Protein AF-A0A4Y2M7M7-F1 (afdb_monomer_lite)

Secondary structure (DSSP, 8-state):
-------S--TTTTPPPSS---------TTSPPPS---EEE--SS-SSTTS--EEE-TT-TTHHHHH-TTT-TT----S-TT------

Foldseek 3Di:
DDAAQDPPDPPPPPDDDPDDDDADQADDPVRDHDQWDKDWDQDPDDPDPVCRIDIDTNAFQQRCCVNPVVVCRRSGGHDHPPDDPPDD

Structure (mmCIF, N/CA/C/O backbone):
data_AF-A0A4Y2M7M7-F1
#
_entry.id   AF-A0A4Y2M7M7-F1
#
loop_
_atom_site.group_PDB
_atom_site.id
_atom_site.type_symbol
_atom_site.label_atom_id
_atom_site.label_alt_id
_atom_site.label_comp_id
_atom_site.label_asym_id
_atom_site.label_entity_id
_atom_site.label_seq_id
_atom_site.pdbx_PDB_ins_code
_atom_site.Cartn_x
_atom_site.Cartn_y
_atom_site.Cartn_z
_atom_site.occupancy
_atom_site.B_iso_or_equiv
_atom_site.auth_seq_id
_atom_site.auth_comp_id
_atom_site.auth_asym_id
_atom_site.auth_atom_id
_atom_site.pdbx_PDB_model_num
ATOM 1 N N . MET A 1 1 ? 7.991 -8.078 1.008 1.00 56.78 1 MET A N 1
ATOM 2 C CA . MET A 1 1 ? 7.511 -7.541 -0.280 1.00 56.78 1 MET A CA 1
ATOM 3 C C . MET A 1 1 ? 8.7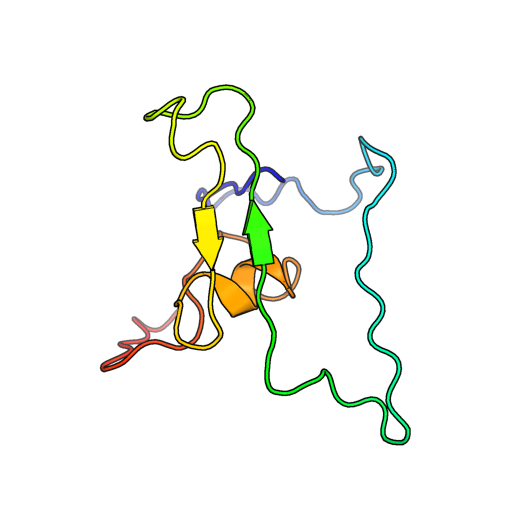26 -7.047 -1.045 1.00 56.78 1 MET A C 1
ATOM 5 O O . MET A 1 1 ? 9.531 -6.352 -0.441 1.00 56.78 1 MET A O 1
ATOM 9 N N . VAL A 1 2 ? 8.922 -7.478 -2.292 1.00 54.12 2 VAL A N 1
ATOM 10 C CA . VAL A 1 2 ? 10.083 -7.098 -3.116 1.00 54.12 2 VAL A CA 1
ATOM 11 C C . VAL A 1 2 ? 9.555 -6.391 -4.357 1.00 54.12 2 VAL A C 1
ATOM 13 O O . VAL A 1 2 ? 8.788 -6.985 -5.109 1.00 54.12 2 VAL A O 1
ATOM 16 N N . PHE A 1 3 ? 9.953 -5.136 -4.557 1.00 58.34 3 PHE A N 1
ATOM 17 C CA . PHE A 1 3 ? 9.579 -4.349 -5.730 1.00 58.34 3 PHE A CA 1
ATOM 18 C C . PHE A 1 3 ? 10.700 -4.438 -6.770 1.00 58.34 3 PHE A C 1
ATOM 20 O O . PHE A 1 3 ? 11.853 -4.110 -6.488 1.00 58.34 3 PHE A O 1
ATOM 27 N N . ARG A 1 4 ? 10.377 -4.929 -7.970 1.00 61.41 4 ARG A N 1
ATOM 28 C CA . ARG A 1 4 ? 11.287 -4.944 -9.124 1.00 61.41 4 ARG A CA 1
ATOM 29 C C . ARG A 1 4 ? 10.991 -3.701 -9.960 1.00 61.41 4 ARG A C 1
ATOM 31 O O . ARG A 1 4 ? 9.871 -3.544 -10.422 1.00 61.41 4 ARG A O 1
ATOM 38 N N . ARG A 1 5 ? 11.993 -2.840 -10.149 1.00 60.34 5 ARG A N 1
ATOM 39 C CA . ARG A 1 5 ? 11.871 -1.590 -10.924 1.00 60.34 5 ARG A CA 1
ATOM 40 C C . ARG A 1 5 ? 12.030 -1.791 -12.439 1.00 60.34 5 ARG A C 1
ATOM 42 O O . ARG A 1 5 ? 11.657 -0.913 -13.206 1.00 60.34 5 ARG A O 1
ATOM 49 N N . ASP A 1 6 ? 12.593 -2.922 -12.869 1.00 69.44 6 ASP A N 1
ATOM 50 C CA . ASP A 1 6 ? 12.747 -3.251 -14.291 1.00 69.44 6 ASP A CA 1
ATOM 51 C C . ASP A 1 6 ? 11.379 -3.519 -14.935 1.00 69.44 6 ASP A C 1
ATOM 53 O O . ASP A 1 6 ? 10.648 -4.420 -14.518 1.00 69.44 6 ASP A O 1
ATOM 57 N N . ARG A 1 7 ? 11.045 -2.710 -15.945 1.00 67.38 7 ARG A N 1
ATOM 58 C CA . ARG A 1 7 ? 9.768 -2.739 -16.667 1.00 67.38 7 ARG A CA 1
ATOM 59 C C . ARG A 1 7 ? 9.793 -3.616 -17.918 1.00 67.38 7 ARG A C 1
ATOM 61 O O . ARG A 1 7 ? 8.732 -3.909 -18.459 1.00 67.38 7 ARG A O 1
ATOM 68 N N . HIS A 1 8 ? 10.966 -4.051 -18.379 1.00 71.88 8 HIS A N 1
ATOM 69 C CA . HIS A 1 8 ? 11.109 -4.735 -19.668 1.00 71.88 8 HIS A CA 1
ATOM 70 C C . HIS A 1 8 ? 10.846 -6.248 -19.601 1.00 71.88 8 HIS A C 1
ATOM 72 O O . HIS A 1 8 ? 10.656 -6.882 -20.637 1.00 71.88 8 HIS A O 1
ATOM 78 N N . SER A 1 9 ? 10.789 -6.835 -18.401 1.00 65.31 9 SER A N 1
ATOM 79 C CA . SER A 1 9 ? 10.487 -8.255 -18.196 1.00 65.31 9 SER A CA 1
ATOM 80 C C . SER A 1 9 ? 9.681 -8.451 -16.912 1.00 65.31 9 SER A C 1
ATOM 82 O O . SER A 1 9 ? 10.236 -8.593 -15.820 1.00 65.31 9 SER A O 1
ATOM 84 N N . ASP A 1 10 ? 8.348 -8.432 -17.021 1.00 63.38 10 ASP A N 1
ATOM 85 C CA . ASP A 1 10 ? 7.495 -8.694 -15.863 1.00 63.38 10 ASP A CA 1
ATOM 86 C C . ASP A 1 10 ? 7.359 -10.200 -15.600 1.00 63.38 10 ASP A C 1
ATOM 88 O O . ASP A 1 10 ? 6.476 -10.884 -16.121 1.00 63.38 10 ASP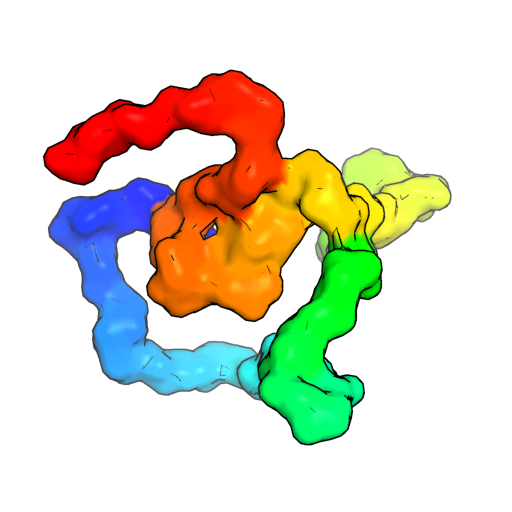 A O 1
ATOM 92 N N . GLN A 1 11 ? 8.239 -10.712 -14.741 1.00 64.12 11 GLN A N 1
ATOM 93 C CA . GLN A 1 11 ? 8.234 -12.106 -14.295 1.00 64.12 11 GLN A CA 1
ATOM 94 C C . GLN A 1 11 ? 7.139 -12.434 -13.264 1.00 64.12 11 GLN A C 1
ATOM 96 O O . GLN A 1 11 ? 7.181 -13.506 -12.669 1.00 64.12 11 GLN A O 1
ATOM 101 N N . ARG A 1 12 ? 6.188 -11.533 -12.972 1.00 65.88 12 ARG A N 1
ATOM 102 C CA . ARG A 1 12 ? 5.186 -11.734 -11.903 1.00 65.88 12 ARG A CA 1
ATOM 103 C C . ARG A 1 12 ? 3.875 -12.349 -12.357 1.00 65.88 12 ARG A C 1
ATOM 105 O O . ARG A 1 12 ? 3.016 -12.617 -11.519 1.00 65.88 12 ARG A O 1
ATOM 112 N N . ARG A 1 13 ? 3.705 -12.614 -13.652 1.00 61.28 13 ARG A N 1
ATOM 113 C CA . ARG A 1 13 ? 2.551 -13.381 -14.132 1.00 61.28 13 ARG A CA 1
ATOM 114 C C . ARG A 1 13 ? 2.686 -14.839 -13.693 1.00 61.28 13 ARG A C 1
ATOM 116 O O . ARG A 1 13 ? 3.664 -15.492 -14.032 1.00 61.28 13 ARG A O 1
ATOM 123 N N . TYR A 1 14 ? 1.674 -15.333 -12.979 1.00 64.88 14 TYR A N 1
ATOM 124 C CA . TYR A 1 14 ? 1.535 -16.736 -12.560 1.00 64.88 14 TYR A CA 1
ATOM 125 C C . TYR A 1 14 ? 2.554 -17.242 -11.527 1.00 64.88 14 TYR A C 1
ATOM 127 O O . TYR A 1 14 ? 2.735 -18.451 -11.390 1.00 64.88 14 TYR A O 1
ATOM 135 N N . ASN A 1 15 ? 3.189 -16.352 -10.759 1.00 66.38 15 ASN A N 1
ATOM 136 C CA . ASN A 1 15 ? 4.014 -16.799 -9.640 1.00 66.38 15 ASN A CA 1
ATOM 137 C C . ASN A 1 15 ? 3.138 -17.366 -8.522 1.00 66.38 15 ASN A C 1
ATOM 139 O O . ASN A 1 15 ? 2.205 -16.708 -8.061 1.00 66.38 15 ASN A O 1
ATOM 143 N N . ALA A 1 16 ? 3.478 -18.564 -8.051 1.00 70.38 16 ALA A N 1
ATOM 144 C CA . ALA A 1 16 ? 2.943 -19.064 -6.796 1.00 70.38 16 ALA A CA 1
ATOM 145 C C . ALA A 1 16 ? 3.392 -18.139 -5.644 1.00 70.38 16 ALA A C 1
ATOM 147 O O . ALA A 1 16 ? 4.535 -17.661 -5.660 1.00 70.38 16 ALA A O 1
ATOM 148 N N . PRO A 1 17 ? 2.533 -17.873 -4.644 1.00 64.00 17 PRO A N 1
ATOM 149 C CA . PRO A 1 17 ? 2.930 -17.104 -3.474 1.00 64.00 17 PRO A CA 1
ATOM 150 C C . PRO A 1 17 ? 4.099 -17.809 -2.776 1.00 64.00 17 PRO A C 1
ATOM 152 O O . PRO A 1 17 ? 4.025 -18.985 -2.431 1.00 64.00 17 PRO A O 1
ATOM 155 N N . THR A 1 18 ? 5.204 -17.091 -2.583 1.00 68.69 18 THR A N 1
ATOM 156 C CA . THR A 1 18 ? 6.421 -17.633 -1.952 1.00 68.69 18 THR A CA 1
ATOM 157 C C . THR A 1 18 ? 6.396 -17.540 -0.428 1.00 68.69 18 THR A C 1
ATOM 159 O O . THR A 1 18 ? 7.270 -18.075 0.250 1.00 68.69 18 THR A O 1
ATOM 162 N N . VAL A 1 19 ? 5.399 -16.847 0.121 1.00 70.50 19 VAL A N 1
ATOM 163 C CA . VAL A 1 19 ? 5.171 -16.646 1.551 1.00 70.50 19 VAL A CA 1
ATOM 164 C C . VAL A 1 19 ? 3.672 -16.707 1.820 1.00 70.50 19 VAL A C 1
ATOM 166 O O . VAL A 1 19 ? 2.882 -16.439 0.916 1.00 70.50 19 VAL A O 1
ATOM 169 N N . ASN A 1 20 ? 3.282 -16.999 3.064 1.00 69.06 20 ASN A N 1
ATOM 170 C CA . ASN A 1 20 ? 1.896 -16.832 3.500 1.00 69.06 20 ASN A CA 1
ATOM 171 C C . ASN A 1 20 ? 1.490 -15.379 3.244 1.00 69.06 20 ASN A C 1
ATOM 173 O O . ASN A 1 20 ? 2.021 -14.452 3.864 1.00 69.06 20 ASN A O 1
ATOM 177 N N . GLU A 1 21 ? 0.623 -15.195 2.259 1.00 63.06 21 GLU A N 1
ATOM 178 C CA . GLU A 1 21 ? 0.218 -13.896 1.760 1.00 63.06 21 GLU A CA 1
ATOM 179 C C . GLU A 1 21 ? -0.427 -13.102 2.902 1.00 63.06 21 GLU A C 1
ATOM 181 O O . GLU A 1 21 ? -1.429 -13.510 3.490 1.00 63.06 21 GLU A O 1
ATOM 186 N N . LYS A 1 22 ? 0.186 -11.976 3.276 1.00 63.91 22 LYS A N 1
ATOM 187 C CA . LYS A 1 22 ? -0.385 -11.069 4.273 1.00 63.91 22 LYS A CA 1
ATOM 188 C C . LYS A 1 22 ? -1.308 -10.104 3.546 1.00 63.91 22 LYS A C 1
ATOM 190 O O . LYS A 1 22 ? -0.866 -9.049 3.104 1.00 63.91 22 LYS A O 1
ATOM 195 N N . THR A 1 23 ? -2.570 -10.490 3.401 1.00 67.19 23 THR A N 1
ATOM 196 C CA . THR A 1 23 ? -3.612 -9.597 2.885 1.00 67.19 23 THR A CA 1
ATOM 197 C C . THR A 1 23 ? -4.099 -8.666 3.996 1.00 67.19 23 THR A C 1
ATOM 199 O O . THR A 1 23 ? -4.268 -9.088 5.142 1.00 67.19 23 THR A O 1
ATOM 202 N N . MET A 1 24 ? -4.326 -7.395 3.665 1.00 70.50 24 MET A N 1
ATOM 203 C CA . MET A 1 24 ? -4.998 -6.439 4.545 1.00 70.50 24 MET A CA 1
ATOM 204 C C . MET A 1 24 ? -6.463 -6.357 4.118 1.00 70.50 24 MET A C 1
ATOM 206 O O . MET A 1 24 ? -6.762 -5.872 3.031 1.00 70.50 24 MET A O 1
ATOM 210 N N . VAL A 1 25 ? -7.371 -6.856 4.957 1.00 74.00 25 VAL A N 1
ATOM 211 C CA . VAL A 1 25 ? -8.815 -6.736 4.72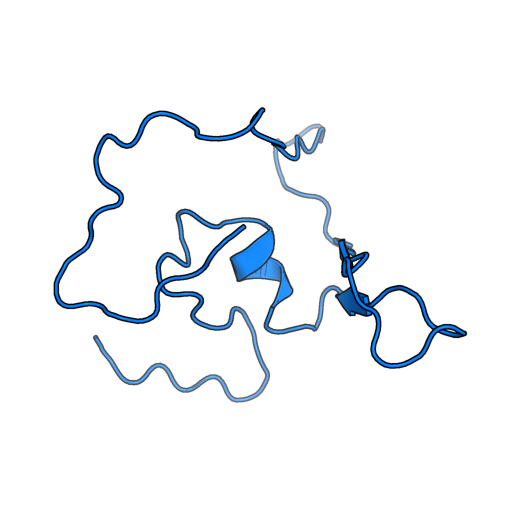5 1.00 74.00 25 VAL A CA 1
ATOM 212 C C . VAL A 1 25 ? -9.324 -5.536 5.504 1.00 74.00 25 VAL A C 1
ATOM 214 O O . VAL A 1 25 ? -9.210 -5.488 6.728 1.00 74.00 25 VAL A O 1
ATOM 217 N N . PHE A 1 26 ? -9.889 -4.570 4.792 1.00 78.06 26 PHE A N 1
ATOM 218 C CA . PHE A 1 26 ? -10.630 -3.479 5.403 1.00 78.06 26 PHE A CA 1
ATOM 219 C C . PHE A 1 26 ? -12.103 -3.865 5.469 1.00 78.06 26 PHE A C 1
ATOM 221 O O . PHE A 1 26 ? -12.681 -4.267 4.463 1.00 78.06 26 PHE A O 1
ATOM 228 N N . VAL A 1 27 ? -12.701 -3.757 6.653 1.00 77.88 27 VAL A N 1
ATOM 229 C CA . VAL A 1 27 ? -14.135 -3.981 6.842 1.00 77.88 27 VAL A CA 1
ATOM 230 C C . VAL A 1 27 ? -14.785 -2.623 7.044 1.00 77.88 27 VAL A C 1
ATOM 232 O O . VAL A 1 27 ? -14.482 -1.930 8.014 1.00 77.88 27 VAL A O 1
ATOM 235 N N . ASN A 1 28 ? -15.652 -2.245 6.113 1.00 82.50 28 ASN A N 1
ATOM 236 C CA . ASN A 1 28 ? -16.462 -1.036 6.174 1.00 82.50 28 ASN A CA 1
ATOM 237 C C . ASN A 1 28 ? -17.864 -1.354 5.632 1.00 82.50 28 ASN A C 1
ATOM 239 O O . ASN A 1 28 ? -17.997 -2.277 4.825 1.00 82.50 28 ASN A O 1
ATOM 243 N N . SER A 1 29 ? -18.895 -0.619 6.061 1.00 87.88 29 SER A N 1
ATOM 244 C CA . SER A 1 29 ? -20.282 -0.837 5.614 1.00 87.88 29 SER A CA 1
ATOM 245 C C . SER A 1 29 ? -20.429 -0.710 4.099 1.00 87.88 29 SER A C 1
ATOM 247 O O . SER A 1 29 ? -21.189 -1.459 3.490 1.00 87.88 29 SER A O 1
ATOM 249 N N . ASP A 1 30 ? -19.639 0.184 3.505 1.00 88.69 30 ASP A N 1
ATOM 250 C CA . ASP A 1 30 ? -19.766 0.577 2.101 1.00 88.69 30 ASP A CA 1
ATOM 251 C C . ASP A 1 30 ? -18.661 -0.051 1.229 1.00 88.69 30 ASP A C 1
ATOM 253 O O . ASP A 1 30 ? -18.549 0.229 0.039 1.00 88.69 30 ASP A O 1
ATOM 257 N N . GLY A 1 31 ? -17.807 -0.896 1.821 1.00 81.50 31 GLY A N 1
ATOM 258 C CA . GLY A 1 31 ? -16.660 -1.513 1.147 1.00 81.50 31 GLY A CA 1
ATOM 259 C C . GLY A 1 31 ? -15.471 -0.573 0.904 1.00 81.50 31 GLY A C 1
ATOM 260 O O . GLY A 1 31 ? -14.430 -1.023 0.424 1.00 81.50 31 GLY A O 1
ATOM 261 N N . GLU A 1 32 ? -15.583 0.709 1.261 1.00 84.44 32 GLU A N 1
ATOM 262 C CA . GLU A 1 32 ? -14.485 1.665 1.123 1.00 84.44 32 GLU A CA 1
ATOM 263 C C . GLU A 1 32 ? -13.357 1.403 2.138 1.00 84.44 32 GLU A C 1
ATOM 265 O O . GLU A 1 32 ? -13.630 1.167 3.322 1.00 84.44 32 GLU A O 1
ATOM 270 N N . PRO A 1 33 ? -12.079 1.505 1.725 1.00 83.38 33 PRO A N 1
ATOM 271 C CA . PRO A 1 33 ? -10.959 1.511 2.655 1.00 83.38 33 PRO A CA 1
ATOM 272 C C . PRO A 1 33 ? -11.085 2.664 3.665 1.00 83.38 33 PRO A C 1
ATOM 274 O O . PRO A 1 33 ? -11.519 3.755 3.295 1.00 83.38 33 PRO A O 1
ATOM 277 N N . PRO A 1 34 ? -10.645 2.486 4.924 1.00 86.06 34 PRO A N 1
ATOM 278 C CA . PRO A 1 34 ? -10.617 3.570 5.892 1.00 86.06 34 PRO A CA 1
ATOM 279 C C . PRO A 1 34 ? -9.756 4.721 5.371 1.00 86.06 34 PRO A C 1
ATOM 281 O O . PRO A 1 34 ? -8.711 4.506 4.752 1.00 86.06 34 PRO A O 1
ATOM 284 N N . PHE A 1 35 ? -10.178 5.952 5.657 1.00 85.06 35 PHE A N 1
ATOM 285 C CA . PHE A 1 35 ? -9.433 7.143 5.257 1.00 85.06 35 PHE A CA 1
ATOM 286 C C . PH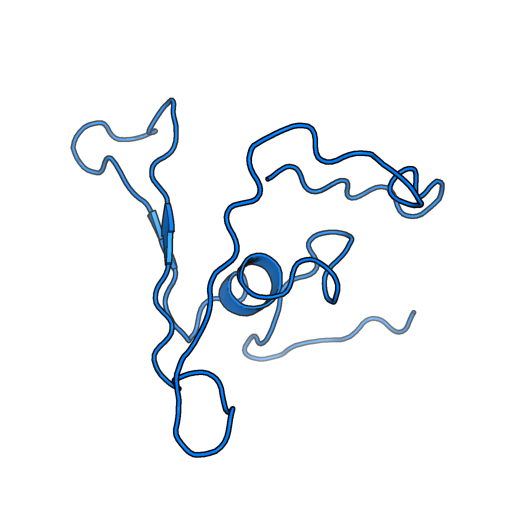E A 1 35 ? -8.019 7.123 5.853 1.00 85.06 35 PHE A C 1
ATOM 288 O O . PHE A 1 35 ? -7.022 7.113 5.128 1.00 85.06 35 PHE A O 1
ATOM 295 N N . GLU A 1 36 ? -7.924 7.029 7.181 1.00 86.56 36 GLU A N 1
ATOM 296 C CA . GLU A 1 36 ? -6.650 7.013 7.891 1.00 86.56 36 GLU A CA 1
ATOM 297 C C . GLU A 1 36 ? -5.999 5.623 7.838 1.00 86.56 36 GLU A C 1
ATOM 299 O O . GLU A 1 36 ? -6.187 4.770 8.703 1.00 86.56 36 GLU A O 1
ATOM 304 N N . ARG A 1 37 ? -5.191 5.405 6.798 1.00 86.62 37 ARG A N 1
ATOM 305 C CA . ARG A 1 37 ? -4.329 4.228 6.653 1.00 86.62 37 ARG A CA 1
ATOM 306 C C . ARG A 1 37 ? -2.918 4.596 7.109 1.00 86.62 37 ARG A C 1
ATOM 308 O O . ARG A 1 37 ? -2.270 5.459 6.522 1.00 86.62 37 ARG A O 1
ATOM 315 N N . LYS A 1 38 ? -2.444 3.959 8.183 1.00 86.56 38 LYS A N 1
ATOM 316 C CA . LYS A 1 38 ? -1.056 4.062 8.657 1.00 86.56 38 LYS A CA 1
ATOM 317 C C . LYS A 1 38 ? -0.414 2.688 8.602 1.00 86.56 38 LYS A C 1
ATOM 319 O O . LYS A 1 38 ? -0.964 1.732 9.142 1.00 86.56 38 LYS A O 1
ATOM 324 N N . ILE A 1 39 ? 0.758 2.599 7.990 1.00 88.88 39 ILE A N 1
ATOM 325 C CA . ILE A 1 39 ? 1.535 1.361 7.926 1.00 88.88 39 ILE A CA 1
ATOM 326 C C . ILE A 1 39 ? 2.763 1.531 8.815 1.00 88.88 39 ILE A C 1
ATOM 328 O O . ILE A 1 39 ? 3.467 2.539 8.735 1.00 88.88 39 ILE A O 1
ATOM 332 N N . ARG A 1 40 ? 3.028 0.537 9.666 1.00 91.06 40 ARG A N 1
ATOM 333 C CA . ARG A 1 40 ? 4.263 0.456 10.445 1.00 91.06 40 ARG A CA 1
ATOM 334 C C . ARG A 1 40 ? 5.122 -0.677 9.910 1.00 91.06 40 ARG A C 1
ATOM 336 O O . ARG A 1 40 ? 4.705 -1.832 9.911 1.00 91.06 40 ARG A O 1
ATOM 343 N N . VAL A 1 41 ? 6.317 -0.335 9.449 1.00 89.69 41 VAL A N 1
ATOM 344 C CA . VAL A 1 41 ? 7.266 -1.286 8.869 1.00 89.69 41 VAL A CA 1
ATOM 345 C C . VAL A 1 41 ? 8.362 -1.562 9.883 1.00 89.69 41 VAL A C 1
ATOM 347 O O . VAL A 1 41 ? 9.012 -0.628 10.340 1.00 89.69 41 VAL A O 1
ATOM 350 N N . TYR A 1 42 ? 8.579 -2.834 10.206 1.00 90.81 42 TYR A N 1
ATOM 351 C CA . TYR A 1 42 ? 9.673 -3.294 11.059 1.00 90.81 42 TYR A CA 1
ATOM 352 C C . TYR A 1 42 ? 10.760 -3.912 10.167 1.00 90.81 42 TYR A C 1
ATOM 354 O O . TYR A 1 42 ? 10.604 -5.062 9.744 1.00 90.81 42 TYR A O 1
ATOM 362 N N . PRO A 1 43 ? 11.808 -3.159 9.785 1.00 89.00 43 PRO A N 1
ATOM 363 C CA . PRO A 1 43 ? 12.913 -3.713 9.014 1.00 89.00 43 PRO A CA 1
ATOM 364 C C . PRO A 1 43 ? 13.667 -4.765 9.834 1.00 89.00 43 PRO A C 1
ATOM 366 O O . PRO A 1 43 ? 13.814 -4.631 11.045 1.00 89.00 43 PRO A O 1
ATOM 369 N N . LEU A 1 44 ? 14.181 -5.798 9.161 1.00 88.06 44 LEU A N 1
ATOM 370 C CA . LEU A 1 44 ? 14.996 -6.836 9.808 1.00 88.06 44 LEU A CA 1
ATOM 371 C C . LEU A 1 44 ? 16.281 -6.255 10.420 1.00 88.06 44 LEU A C 1
ATOM 373 O O . LEU A 1 44 ? 16.694 -6.686 11.489 1.00 88.06 44 LEU A O 1
ATOM 377 N N . ASN A 1 45 ? 16.865 -5.253 9.756 1.00 90.75 45 ASN A N 1
ATOM 378 C CA . ASN A 1 45 ? 18.058 -4.537 10.197 1.00 90.75 45 ASN A CA 1
ATOM 379 C C . ASN A 1 45 ? 17.734 -3.033 10.258 1.00 90.75 45 ASN A C 1
ATOM 381 O O . ASN A 1 45 ? 17.885 -2.348 9.244 1.00 90.75 45 ASN A O 1
ATOM 385 N N . PRO A 1 46 ? 17.209 -2.516 11.384 1.00 91.69 46 PRO A N 1
ATOM 386 C CA . PRO A 1 46 ? 16.917 -1.093 11.516 1.00 91.69 46 PRO A CA 1
ATOM 387 C C . PRO A 1 46 ? 18.212 -0.274 11.537 1.00 91.69 46 PRO A C 1
ATOM 389 O O . PRO A 1 46 ? 19.161 -0.633 12.229 1.00 91.69 46 PRO A O 1
ATOM 392 N N . GLU A 1 47 ? 18.231 0.854 10.823 1.00 90.81 47 GLU A N 1
ATOM 393 C CA . GLU A 1 47 ? 19.371 1.786 10.837 1.00 90.81 47 GLU A CA 1
ATOM 394 C C . GLU A 1 47 ? 19.613 2.363 12.236 1.00 90.81 47 GLU A C 1
ATOM 396 O O . GLU A 1 47 ? 20.750 2.483 12.685 1.00 90.81 47 GLU A O 1
ATOM 401 N N . ASN A 1 48 ? 18.528 2.686 12.943 1.00 92.00 48 ASN A N 1
ATOM 402 C CA . ASN A 1 48 ? 18.561 3.135 14.325 1.00 92.00 48 ASN A CA 1
ATOM 403 C C . ASN A 1 48 ? 17.875 2.091 15.223 1.00 92.00 48 ASN A C 1
ATOM 405 O O . ASN A 1 48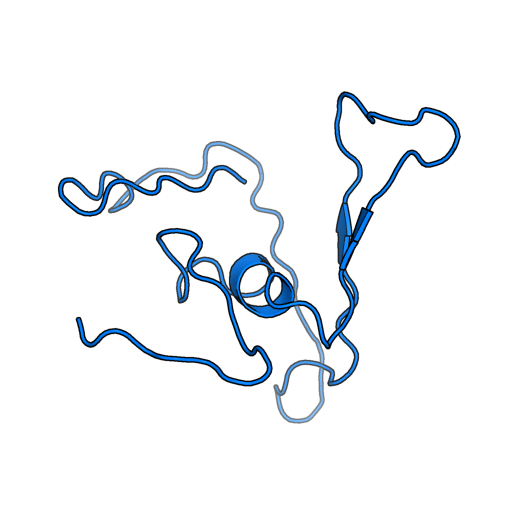 ? 16.647 1.992 15.200 1.00 92.00 48 ASN A O 1
ATOM 409 N N . PRO A 1 49 ? 18.616 1.355 16.072 1.00 90.44 49 PRO A N 1
ATOM 410 C CA . PRO A 1 49 ? 18.028 0.389 17.000 1.00 90.44 49 PRO A CA 1
ATOM 411 C C . PRO A 1 49 ? 17.013 0.994 17.985 1.00 90.44 49 PRO A C 1
ATOM 413 O O . PRO A 1 49 ? 16.109 0.292 18.432 1.00 90.44 49 PRO A O 1
ATOM 416 N N . GLN A 1 50 ? 17.126 2.289 18.310 1.00 93.50 50 GLN A N 1
ATOM 417 C CA . GLN A 1 50 ? 16.159 2.989 19.169 1.00 93.50 50 GLN A CA 1
ATOM 418 C C . GLN A 1 50 ? 14.870 3.372 18.428 1.00 93.50 50 GLN A C 1
ATOM 420 O O . GLN A 1 50 ? 13.846 3.629 19.059 1.00 93.50 50 GLN A O 1
ATOM 425 N N . GLN A 1 51 ? 14.896 3.377 17.094 1.00 91.69 51 GLN A N 1
ATOM 426 C CA . GLN A 1 51 ? 13.728 3.568 16.241 1.00 91.69 51 GLN A CA 1
ATOM 427 C C . GLN A 1 51 ? 13.557 2.339 15.334 1.00 91.69 51 GLN A C 1
ATOM 429 O O . GLN A 1 51 ? 13.856 2.388 14.140 1.00 91.69 51 GLN A O 1
ATOM 434 N N . PRO A 1 52 ? 13.055 1.217 15.880 1.00 92.62 52 PRO A N 1
ATOM 435 C CA . PRO A 1 52 ? 13.059 -0.073 15.191 1.00 92.62 52 PRO A CA 1
ATOM 436 C C . PRO A 1 52 ? 12.000 -0.178 14.084 1.00 92.62 52 PRO A C 1
ATOM 438 O O . PRO A 1 52 ? 11.793 -1.258 13.534 1.00 92.62 52 PRO A O 1
ATOM 441 N N . PHE A 1 53 ? 11.282 0.906 13.783 1.00 92.25 53 PHE A N 1
ATOM 442 C CA . PHE A 1 53 ? 10.227 0.916 12.782 1.00 92.25 53 PHE A CA 1
ATOM 443 C C . PHE A 1 53 ? 10.131 2.240 12.030 1.00 92.25 53 PHE A C 1
ATOM 445 O O . PHE A 1 53 ? 10.441 3.314 12.547 1.00 92.25 53 PHE A O 1
ATOM 452 N N . ILE A 1 54 ? 9.590 2.147 10.820 1.00 91.56 54 ILE A N 1
ATOM 453 C CA . ILE A 1 54 ? 9.257 3.275 9.954 1.00 91.56 54 ILE A CA 1
ATOM 454 C C . ILE A 1 54 ? 7.736 3.439 9.965 1.00 91.56 54 ILE A C 1
ATOM 456 O O . ILE A 1 54 ? 7.001 2.465 9.790 1.00 91.56 54 ILE A O 1
ATOM 460 N N . ASN A 1 55 ? 7.256 4.665 10.181 1.00 91.81 55 ASN A N 1
ATOM 461 C CA . ASN A 1 55 ? 5.838 4.997 10.045 1.00 91.81 55 ASN A CA 1
ATOM 462 C C . ASN A 1 55 ? 5.577 5.584 8.656 1.00 91.81 55 ASN A C 1
ATOM 464 O O . ASN A 1 55 ? 6.195 6.571 8.268 1.00 91.81 55 ASN A O 1
ATOM 468 N N . ILE A 1 56 ? 4.601 5.017 7.960 1.00 91.81 56 ILE A N 1
ATOM 469 C CA . ILE A 1 56 ? 4.076 5.509 6.690 1.00 91.81 56 ILE A CA 1
ATOM 470 C C . ILE A 1 56 ? 2.667 6.011 6.979 1.00 91.81 56 ILE A C 1
ATOM 472 O O . ILE A 1 56 ? 1.794 5.242 7.383 1.00 91.81 56 ILE A O 1
ATOM 476 N N . ASN A 1 57 ? 2.474 7.321 6.863 1.00 91.50 57 ASN A N 1
ATOM 477 C CA . ASN A 1 57 ? 1.189 7.969 7.106 1.00 91.50 57 ASN A CA 1
ATOM 478 C C . ASN A 1 57 ? 0.396 8.136 5.801 1.00 91.50 57 ASN A C 1
ATOM 480 O O . ASN A 1 57 ? 0.901 7.846 4.718 1.00 91.50 57 ASN A O 1
ATOM 484 N N . ILE A 1 58 ? -0.827 8.657 5.919 1.00 90.94 58 ILE A N 1
ATOM 485 C CA . ILE A 1 58 ? -1.728 8.880 4.784 1.00 90.94 58 ILE A CA 1
ATOM 486 C C . ILE A 1 58 ? -1.164 9.825 3.710 1.00 90.94 58 ILE A C 1
ATOM 488 O O . ILE A 1 58 ? -1.520 9.717 2.545 1.00 90.94 58 ILE A O 1
ATOM 492 N N . LEU A 1 59 ? -0.267 10.736 4.090 1.00 90.81 59 LEU A N 1
ATOM 493 C CA . LEU A 1 59 ? 0.347 11.708 3.182 1.00 90.81 59 LEU A CA 1
ATOM 494 C C . LEU A 1 59 ? 1.630 11.177 2.535 1.00 90.81 59 LEU A C 1
ATOM 496 O O . LEU A 1 59 ? 2.275 11.891 1.768 1.00 90.81 59 LEU A O 1
ATOM 500 N N . SER A 1 60 ? 2.050 9.960 2.884 1.00 91.12 60 SER A N 1
ATOM 501 C CA . SER A 1 60 ? 3.252 9.376 2.320 1.00 91.12 60 SER A CA 1
ATOM 502 C C . SER A 1 60 ? 2.986 8.922 0.887 1.00 91.12 60 SER A C 1
ATOM 504 O O . SER A 1 60 ? 2.052 8.145 0.675 1.00 91.12 60 SER A O 1
ATOM 506 N N . PRO A 1 61 ? 3.868 9.259 -0.070 1.00 91.25 61 PRO A N 1
ATOM 507 C CA . PRO A 1 61 ? 3.788 8.700 -1.416 1.00 91.25 61 PRO A CA 1
ATOM 508 C C . PRO A 1 61 ? 3.929 7.174 -1.425 1.00 91.25 61 PRO A C 1
ATOM 510 O O . PRO A 1 61 ? 3.569 6.527 -2.393 1.00 91.25 61 PRO A O 1
ATOM 513 N N . ASN A 1 62 ? 4.427 6.559 -0.353 1.00 90.06 62 ASN A N 1
ATOM 514 C CA . ASN A 1 62 ? 4.581 5.108 -0.289 1.00 90.06 62 ASN A CA 1
ATOM 515 C C . ASN A 1 62 ? 3.333 4.385 0.234 1.00 90.06 62 ASN A C 1
ATOM 517 O O . ASN A 1 62 ? 3.320 3.156 0.235 1.00 90.06 62 ASN A O 1
ATOM 521 N N . LEU A 1 63 ? 2.293 5.103 0.681 1.00 91.19 63 LEU A N 1
ATOM 522 C CA . LEU A 1 63 ? 1.110 4.466 1.258 1.00 91.19 63 LEU A CA 1
ATOM 523 C C . LEU A 1 63 ? 0.368 3.607 0.227 1.00 91.19 63 LEU A C 1
ATOM 525 O O . LEU A 1 63 ? 0.207 2.404 0.439 1.00 91.19 63 LEU A O 1
ATOM 529 N N . ASP A 1 64 ? -0.071 4.213 -0.878 1.00 88.88 64 ASP A N 1
ATOM 530 C CA . ASP A 1 64 ? -0.870 3.514 -1.889 1.00 88.88 64 ASP A CA 1
ATOM 531 C C . ASP A 1 64 ? -0.105 2.359 -2.559 1.00 88.88 64 ASP A C 1
ATOM 533 O O . ASP A 1 64 ? -0.678 1.273 -2.662 1.00 88.88 64 ASP A O 1
ATOM 537 N N . PRO A 1 65 ? 1.187 2.495 -2.917 1.00 88.25 65 PRO A N 1
ATOM 538 C CA . PRO A 1 65 ? 1.966 1.387 -3.472 1.00 88.25 65 PRO A CA 1
ATOM 539 C C . PRO A 1 65 ? 2.089 0.183 -2.541 1.00 88.25 65 PRO A C 1
ATOM 541 O O . PRO A 1 65 ? 2.145 -0.962 -2.992 1.00 88.25 65 PRO A O 1
ATOM 544 N N . MET A 1 66 ? 2.112 0.423 -1.230 1.00 86.38 66 MET A N 1
ATOM 545 C CA . MET A 1 66 ? 2.188 -0.643 -0.235 1.00 86.38 66 MET A CA 1
ATOM 546 C C . MET A 1 66 ? 0.829 -1.261 0.089 1.00 86.38 66 MET A C 1
ATOM 548 O O . MET A 1 66 ? 0.773 -2.448 0.408 1.00 86.38 66 MET A O 1
ATOM 552 N N . ALA A 1 67 ? -0.253 -0.486 0.009 1.00 86.50 67 ALA A N 1
ATOM 553 C CA . ALA A 1 67 ? -1.612 -0.982 0.206 1.00 86.50 67 ALA A CA 1
ATOM 554 C C . ALA A 1 67 ? -2.161 -1.704 -1.038 1.00 86.50 67 ALA A C 1
ATOM 556 O O . ALA A 1 67 ? -2.926 -2.657 -0.901 1.00 86.50 67 ALA A O 1
ATOM 557 N N . TYR A 1 68 ? -1.743 -1.288 -2.238 1.00 85.44 68 TYR A N 1
ATOM 558 C CA . TYR A 1 68 ? -2.244 -1.792 -3.520 1.00 85.44 68 TYR A CA 1
ATOM 559 C C . TYR A 1 68 ? -1.111 -2.219 -4.471 1.00 85.44 68 TYR A C 1
ATOM 561 O O . TYR A 1 68 ? -1.003 -1.683 -5.574 1.00 85.44 68 TYR A O 1
ATOM 569 N N . PRO A 1 69 ? -0.290 -3.227 -4.109 1.00 80.88 69 PRO A N 1
ATOM 570 C CA . PRO A 1 69 ? 0.823 -3.727 -4.927 1.00 80.88 69 PRO A CA 1
ATOM 571 C C . PRO A 1 69 ? 0.521 -3.930 -6.408 1.00 80.88 69 PRO A C 1
ATOM 573 O O . PRO A 1 69 ? 1.376 -3.728 -7.264 1.00 80.88 69 PRO A O 1
ATOM 576 N N . ILE A 1 70 ? -0.691 -4.410 -6.689 1.00 81.25 70 ILE A N 1
ATOM 577 C CA . ILE A 1 70 ? -1.136 -4.789 -8.028 1.00 81.25 70 ILE A CA 1
ATOM 578 C C . ILE A 1 70 ? -1.286 -3.545 -8.915 1.00 81.25 70 ILE A C 1
ATOM 580 O O . ILE A 1 70 ? -1.055 -3.627 -10.117 1.00 81.25 70 ILE A O 1
ATOM 584 N N . LEU A 1 71 ? -1.631 -2.397 -8.321 1.00 84.12 71 LEU A N 1
ATOM 585 C CA . LEU A 1 71 ? -1.760 -1.115 -9.017 1.00 84.12 71 LEU A CA 1
ATOM 586 C C . LEU A 1 71 ? -0.418 -0.388 -9.171 1.00 84.12 71 LEU A C 1
ATOM 588 O O . LEU A 1 71 ? -0.270 0.410 -10.090 1.00 84.12 71 LEU A O 1
ATOM 592 N N . PHE A 1 72 ? 0.561 -0.695 -8.313 1.00 84.50 72 PHE A N 1
ATOM 593 C CA . PHE A 1 72 ? 1.906 -0.104 -8.321 1.00 84.50 72 PHE A CA 1
ATOM 594 C C . PHE A 1 72 ? 2.976 -1.176 -8.534 1.00 84.50 72 PHE A C 1
ATOM 596 O O . PHE A 1 72 ? 3.830 -1.413 -7.668 1.00 84.50 72 PHE A O 1
ATOM 603 N N . PRO A 1 73 ? 2.925 -1.880 -9.676 1.00 78.94 73 PRO A N 1
ATOM 604 C CA . PRO A 1 73 ? 3.766 -3.033 -9.902 1.00 78.94 73 PRO A CA 1
ATOM 605 C C . PRO A 1 73 ? 5.257 -2.682 -9.788 1.00 78.94 73 PRO A C 1
ATOM 607 O O . PRO A 1 73 ? 6.022 -3.461 -9.221 1.00 78.94 73 PRO A O 1
ATOM 610 N N . TYR A 1 74 ? 5.713 -1.528 -10.254 1.00 79.88 74 TYR A N 1
ATOM 611 C CA . TYR A 1 74 ? 7.146 -1.229 -10.242 1.00 79.88 74 TYR A CA 1
ATOM 612 C C . TYR A 1 74 ? 7.564 -0.373 -9.045 1.00 79.88 74 TYR A C 1
ATOM 614 O O . TYR A 1 74 ? 8.692 0.124 -9.007 1.00 79.88 74 TYR A O 1
ATOM 622 N N . GLY A 1 75 ? 6.686 -0.250 -8.043 1.00 78.06 75 GLY A N 1
ATOM 623 C CA . GLY A 1 75 ? 6.922 0.579 -6.867 1.00 78.06 75 GLY A CA 1
ATOM 624 C C . GLY A 1 75 ? 6.932 2.066 -7.204 1.00 78.06 75 GLY A C 1
ATOM 625 O O . GLY A 1 75 ? 7.659 2.831 -6.571 1.00 78.06 75 GLY A O 1
ATOM 626 N N . GLU A 1 76 ? 6.176 2.474 -8.226 1.00 85.94 76 GLU A N 1
ATOM 627 C CA . GLU A 1 76 ? 5.888 3.883 -8.463 1.00 85.94 76 GLU A CA 1
ATOM 628 C C . GLU A 1 76 ? 5.316 4.515 -7.194 1.00 85.94 76 GLU A C 1
ATOM 630 O O . GLU A 1 76 ? 4.574 3.844 -6.477 1.00 85.94 76 GLU A O 1
ATOM 635 N N . PRO A 1 77 ? 5.628 5.785 -6.900 1.00 87.31 77 PRO A N 1
ATOM 636 C CA . PRO A 1 77 ? 4.990 6.451 -5.781 1.00 87.31 77 PRO A CA 1
ATOM 637 C C . PRO A 1 77 ? 3.471 6.592 -6.025 1.00 87.31 77 PRO A C 1
ATOM 639 O O . PRO A 1 77 ? 2.984 6.550 -7.150 1.00 87.31 77 PRO A O 1
ATOM 642 N N . GLY A 1 78 ? 2.703 6.698 -4.950 1.00 87.69 78 GLY A N 1
ATOM 643 C CA . GLY A 1 78 ? 1.287 7.049 -4.946 1.00 87.69 78 GLY A CA 1
ATOM 644 C C . GLY A 1 78 ? 1.099 8.560 -4.901 1.00 87.69 78 GLY A C 1
ATOM 645 O O . GLY A 1 78 ? 1.960 9.320 -5.336 1.00 87.69 78 GLY A O 1
ATOM 646 N N . TRP A 1 79 ? -0.017 9.028 -4.345 1.00 85.88 79 TRP A N 1
ATOM 647 C CA . TRP A 1 79 ? -0.284 10.465 -4.279 1.00 85.88 79 TRP A CA 1
ATOM 648 C C . TRP A 1 79 ? 0.869 11.258 -3.628 1.00 85.88 79 TRP A C 1
ATOM 650 O O . TRP A 1 79 ? 1.369 10.896 -2.562 1.00 85.88 79 TRP A O 1
ATOM 660 N N . GLN A 1 80 ? 1.277 12.369 -4.256 1.00 86.56 80 GLN A N 1
ATOM 661 C CA . GLN A 1 80 ? 2.245 13.307 -3.685 1.00 86.56 80 GLN A CA 1
ATOM 662 C C . GLN A 1 8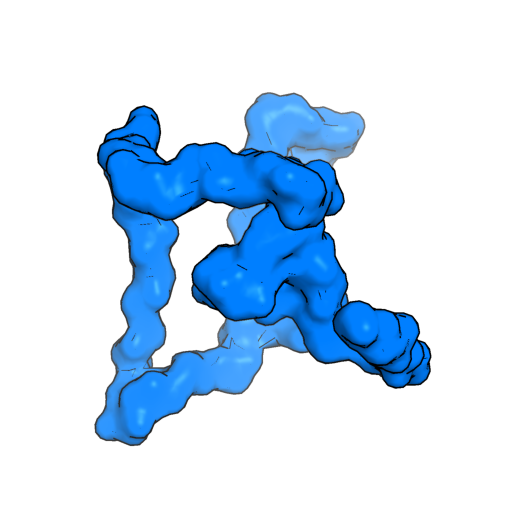0 ? 1.986 14.741 -4.170 1.00 86.56 80 GLN A C 1
ATOM 664 O O . GLN A 1 80 ? 1.539 14.931 -5.309 1.00 86.56 80 GLN A O 1
ATOM 669 N N . PRO A 1 81 ? 2.292 15.769 -3.357 1.00 81.62 81 PRO A N 1
ATOM 670 C CA . PRO A 1 81 ? 2.218 17.153 -3.805 1.00 81.62 81 PRO A CA 1
ATOM 671 C C . PRO A 1 81 ? 3.094 17.360 -5.047 1.00 81.62 81 PRO A C 1
ATOM 673 O O . PRO A 1 81 ? 4.255 16.955 -5.065 1.00 81.62 81 PRO A O 1
ATOM 676 N N . ASN A 1 82 ? 2.548 18.005 -6.081 1.00 81.81 82 ASN A N 1
ATOM 677 C CA . ASN A 1 82 ? 3.225 18.257 -7.361 1.00 81.81 82 ASN A CA 1
ATOM 678 C C . ASN A 1 82 ? 3.554 16.996 -8.181 1.00 81.81 82 ASN A C 1
ATOM 680 O O . ASN A 1 82 ? 4.551 16.983 -8.907 1.00 81.81 82 ASN A O 1
ATOM 684 N N . TRP A 1 83 ? 2.727 15.948 -8.090 1.00 74.50 83 TRP A N 1
ATOM 685 C CA . TRP A 1 83 ? 2.848 14.767 -8.946 1.00 74.50 83 TRP A CA 1
ATOM 686 C C . TRP A 1 83 ? 2.952 15.157 -10.427 1.00 74.50 83 TRP A C 1
ATOM 688 O O . TRP A 1 83 ? 2.053 15.786 -10.988 1.00 74.50 83 TRP A O 1
ATOM 698 N N . ARG A 1 84 ? 4.049 14.755 -11.071 1.00 70.94 84 ARG A N 1
ATOM 699 C CA . ARG A 1 84 ? 4.218 14.827 -12.521 1.00 70.94 84 ARG A CA 1
ATOM 700 C C . ARG A 1 84 ? 4.227 13.399 -13.034 1.00 70.94 84 ARG A C 1
ATOM 702 O O . ARG A 1 84 ? 5.183 12.664 -12.812 1.00 70.94 84 ARG A O 1
ATOM 709 N N . CYS A 1 85 ? 3.128 13.002 -13.665 1.00 63.34 85 CYS A N 1
ATOM 710 C CA . CYS A 1 85 ? 3.090 11.760 -14.416 1.00 63.34 85 CYS A CA 1
ATOM 711 C C . CYS A 1 85 ? 3.880 12.020 -15.698 1.00 63.34 85 CYS A C 1
ATOM 713 O O . CYS A 1 85 ? 3.366 12.665 -16.611 1.00 63.34 85 CYS A O 1
ATOM 715 N N . GLU A 1 86 ? 5.143 11.601 -15.741 1.00 62.22 86 GLU A N 1
ATOM 716 C CA . GLU A 1 86 ? 5.791 11.408 -17.034 1.00 62.22 86 GLU A CA 1
ATOM 717 C C . GLU A 1 86 ? 4.994 10.297 -17.720 1.00 62.22 86 GLU A C 1
ATOM 719 O O . GLU A 1 86 ? 4.929 9.171 -17.225 1.00 62.22 86 GLU A O 1
ATOM 724 N N . SER A 1 87 ? 4.241 10.688 -18.747 1.00 51.66 87 SER A N 1
ATOM 725 C CA . SER A 1 87 ? 3.336 9.826 -19.501 1.00 51.66 87 SER A CA 1
ATOM 726 C C . SER A 1 87 ? 4.034 8.529 -19.915 1.00 51.66 87 SER A C 1
ATOM 728 O O . SER A 1 87 ? 5.186 8.575 -20.346 1.00 51.66 87 SER A O 1
ATOM 730 N N . TYR A 1 88 ? 3.307 7.418 -19.748 1.00 55.12 88 TYR A N 1
ATOM 731 C CA . TYR A 1 88 ? 3.687 6.040 -20.080 1.00 55.12 88 TYR A CA 1
ATOM 732 C C . TYR A 1 88 ? 4.332 5.875 -21.458 1.00 55.12 88 TYR A C 1
ATOM 734 O O . TYR A 1 88 ? 3.838 6.510 -22.418 1.00 55.12 88 TYR A O 1
#

Radius of gyration: 15.27 Å; chains: 1; bounding box: 40×37×39 Å

pLDDT: mean 79.32, std 11.7, range [51.66, 93.5]

Organism: Araneus ventricosus (NCBI:txid182803)

Sequence (88 aa):
MVFRRDRHSDQRRYNAPTVNEKTMVFVNSDGEPPFERKIRVYPLNPENPQQPFININILSPNLDPMAYPILFPYGEPGWQPNWRCESY